Protein AF-A0A959ZVV2-F1 (afdb_monomer)

Structure (mmCIF, N/CA/C/O backbone):
data_AF-A0A959ZVV2-F1
#
_entry.id   AF-A0A959ZVV2-F1
#
loop_
_atom_site.group_PDB
_atom_site.id
_atom_site.type_symbol
_atom_site.label_atom_id
_atom_site.label_alt_id
_atom_site.label_comp_id
_atom_site.label_asym_id
_atom_site.label_entity_id
_atom_site.label_seq_id
_atom_site.pdbx_PDB_ins_code
_atom_site.Cartn_x
_atom_site.Cartn_y
_atom_site.Cartn_z
_atom_site.occupancy
_atom_site.B_iso_or_equiv
_atom_site.auth_seq_id
_atom_site.auth_comp_id
_atom_site.auth_asym_id
_atom_site.auth_atom_id
_atom_site.pdbx_PDB_model_num
ATOM 1 N N . MET A 1 1 ? 3.742 37.911 -46.105 1.00 48.19 1 MET A N 1
ATOM 2 C CA . MET A 1 1 ? 3.063 36.997 -45.165 1.00 48.19 1 MET A CA 1
ATOM 3 C C . MET A 1 1 ? 3.914 35.747 -45.072 1.00 48.19 1 MET A C 1
ATOM 5 O O . MET A 1 1 ? 3.911 34.992 -46.029 1.00 48.19 1 MET A O 1
ATOM 9 N N . SER A 1 2 ? 4.654 35.578 -43.976 1.00 45.56 2 SER A N 1
ATOM 10 C CA . SER A 1 2 ? 5.287 34.308 -43.602 1.00 45.56 2 SER A CA 1
ATOM 11 C C . SER A 1 2 ? 5.287 34.253 -42.078 1.00 45.56 2 SER A C 1
ATOM 13 O O . SER A 1 2 ? 5.957 35.053 -41.433 1.00 45.56 2 SER A O 1
ATOM 15 N N . THR A 1 3 ? 4.436 33.405 -41.511 1.00 54.69 3 THR A N 1
ATOM 16 C CA . THR A 1 3 ? 4.381 33.101 -40.079 1.00 54.69 3 THR A CA 1
ATOM 17 C C . THR A 1 3 ? 5.383 31.986 -39.811 1.00 54.69 3 THR A C 1
ATOM 19 O O . THR A 1 3 ? 5.128 30.842 -40.175 1.00 54.69 3 THR A O 1
ATOM 22 N N . GLU A 1 4 ? 6.538 32.319 -39.239 1.00 57.72 4 GLU A N 1
ATOM 23 C CA . GLU A 1 4 ? 7.471 31.312 -38.729 1.00 57.72 4 GLU A CA 1
ATOM 24 C C . GLU A 1 4 ? 6.890 30.705 -37.443 1.00 57.72 4 GLU A C 1
ATOM 26 O O . GLU A 1 4 ? 6.734 31.388 -36.430 1.00 57.72 4 GLU A O 1
ATOM 31 N N . GLU A 1 5 ? 6.517 29.425 -37.510 1.00 57.97 5 GLU A N 1
ATOM 32 C CA . GLU A 1 5 ? 6.152 28.604 -36.355 1.00 57.97 5 GLU A CA 1
ATOM 33 C C . GLU A 1 5 ? 7.395 28.344 -35.496 1.00 57.97 5 GLU A C 1
ATOM 35 O O . GLU A 1 5 ? 8.365 27.723 -35.932 1.00 57.97 5 GLU A O 1
ATOM 40 N N . THR A 1 6 ? 7.371 28.818 -34.252 1.00 62.91 6 THR A N 1
ATOM 41 C CA . THR A 1 6 ? 8.371 28.481 -33.238 1.00 62.91 6 THR A CA 1
ATOM 42 C C . THR A 1 6 ? 8.250 26.993 -32.878 1.00 62.91 6 THR A C 1
ATOM 44 O O . THR A 1 6 ? 7.145 26.545 -32.562 1.00 62.91 6 THR A O 1
ATOM 47 N N . PRO A 1 7 ? 9.344 26.205 -32.863 1.00 58.25 7 PRO A N 1
ATOM 48 C CA . PRO A 1 7 ? 9.277 24.803 -32.468 1.00 58.25 7 PRO A CA 1
ATOM 49 C C . PRO A 1 7 ? 8.877 24.724 -30.992 1.00 58.25 7 PRO A C 1
ATOM 51 O O . PRO A 1 7 ? 9.546 25.298 -30.131 1.00 58.25 7 PRO A O 1
ATOM 54 N N . GLY A 1 8 ? 7.771 24.041 -30.694 1.00 59.56 8 GLY A N 1
ATOM 55 C CA . GLY A 1 8 ? 7.283 23.873 -29.329 1.00 59.56 8 GLY A CA 1
ATOM 56 C C . GLY A 1 8 ? 8.326 23.167 -28.467 1.00 59.56 8 GLY A C 1
ATOM 57 O O . GLY A 1 8 ? 8.595 21.983 -28.659 1.00 59.56 8 GLY A O 1
ATOM 58 N N . TRP A 1 9 ? 8.908 23.891 -27.510 1.00 59.88 9 TRP A N 1
ATOM 59 C CA . TRP A 1 9 ? 9.738 23.315 -26.458 1.00 59.88 9 TRP A CA 1
ATOM 60 C C . TRP A 1 9 ? 8.868 22.361 -25.633 1.00 59.88 9 TRP A C 1
ATOM 62 O O . TRP A 1 9 ? 8.094 22.785 -24.775 1.00 59.88 9 TRP A O 1
ATOM 72 N N . GLN A 1 10 ? 8.938 21.067 -25.936 1.00 62.84 10 GLN A N 1
ATOM 73 C CA . GLN A 1 10 ? 8.268 20.038 -25.153 1.00 62.84 10 GLN A CA 1
ATOM 74 C C . GLN A 1 10 ? 9.054 19.863 -23.855 1.00 62.84 10 GLN A C 1
ATOM 76 O O . GLN A 1 10 ? 10.244 19.548 -23.875 1.00 62.84 10 GLN A O 1
ATOM 81 N N . SER A 1 11 ? 8.406 20.104 -22.715 1.00 57.16 11 SER A N 1
ATOM 82 C CA . SER A 1 11 ? 8.969 19.771 -21.409 1.00 57.16 11 SER A CA 1
ATOM 83 C C . SER A 1 11 ? 9.282 18.279 -21.397 1.00 57.16 11 SER A C 1
ATOM 85 O O . SER A 1 11 ? 8.358 17.469 -21.366 1.00 57.16 11 SER A O 1
ATOM 87 N N . ALA A 1 12 ? 10.566 17.918 -21.455 1.00 55.97 12 ALA A N 1
ATOM 88 C CA . ALA A 1 12 ? 10.992 16.536 -21.292 1.00 55.97 12 ALA A CA 1
ATOM 89 C C . ALA A 1 12 ? 10.379 15.994 -19.994 1.00 55.97 12 ALA A C 1
ATOM 91 O O . ALA A 1 12 ? 10.468 16.657 -18.951 1.00 55.97 12 ALA A O 1
ATOM 92 N N . GLU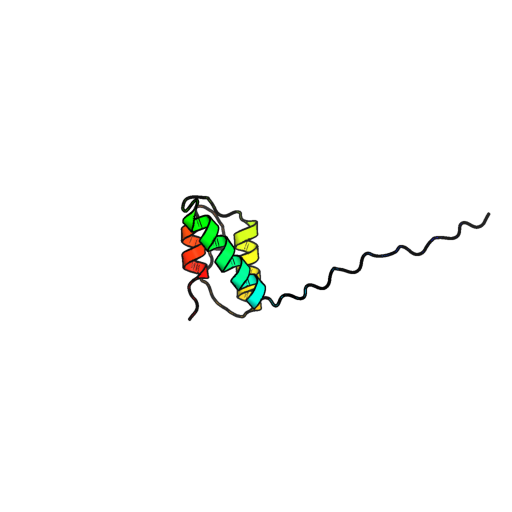 A 1 13 ? 9.726 14.830 -20.065 1.00 58.66 13 GLU A N 1
ATOM 93 C CA . GLU A 1 13 ? 9.272 14.120 -18.872 1.00 58.66 13 GLU A CA 1
ATOM 94 C C . GLU A 1 13 ? 10.439 14.070 -17.895 1.00 58.66 13 GLU A C 1
ATOM 96 O O . GLU A 1 13 ? 11.544 13.647 -18.249 1.00 58.66 13 GLU A O 1
ATOM 101 N N . ARG A 1 14 ? 10.224 14.610 -16.688 1.00 55.66 14 ARG A N 1
ATOM 102 C CA . ARG A 1 14 ? 11.272 14.634 -15.672 1.00 55.66 14 ARG A CA 1
ATOM 103 C C . ARG A 1 14 ? 1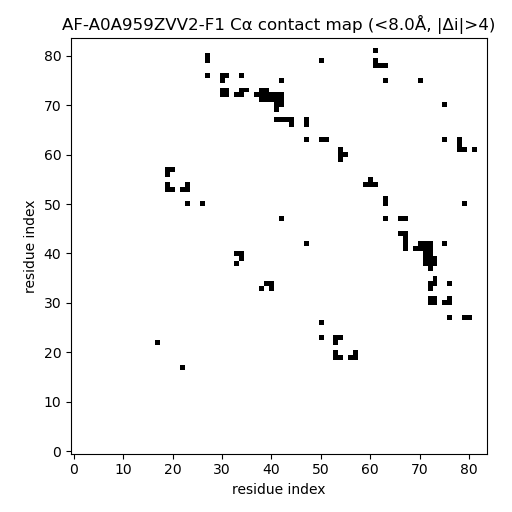1.761 13.198 -15.513 1.00 55.66 14 ARG A C 1
ATOM 105 O O . ARG A 1 14 ? 10.926 12.342 -15.218 1.00 55.66 14 ARG A O 1
ATOM 112 N N . PRO A 1 15 ? 13.060 12.922 -15.699 1.00 53.91 15 PRO A N 1
ATOM 113 C CA . PRO A 1 15 ? 13.573 11.580 -15.504 1.00 53.91 15 PRO A CA 1
ATOM 114 C C . PRO A 1 15 ? 13.197 11.114 -14.095 1.00 53.91 15 PRO A C 1
ATOM 116 O O . PRO A 1 15 ? 13.589 11.726 -13.098 1.00 53.91 15 PRO A O 1
ATOM 119 N N . ASN A 1 16 ? 12.366 10.073 -14.018 1.00 59.47 16 ASN A N 1
ATOM 120 C CA . ASN A 1 16 ? 12.042 9.429 -12.757 1.00 59.47 16 ASN A CA 1
ATOM 121 C C . ASN A 1 16 ? 13.230 8.536 -12.393 1.00 59.47 16 ASN A C 1
ATOM 123 O O . ASN A 1 16 ? 13.369 7.428 -12.900 1.00 59.47 16 ASN A O 1
ATOM 127 N N . PHE A 1 17 ? 14.143 9.072 -11.585 1.00 61.47 17 PHE A N 1
ATOM 128 C CA . PHE A 1 17 ? 15.370 8.381 -11.184 1.00 61.47 17 PHE A CA 1
ATOM 129 C C . PHE A 1 17 ? 15.160 7.362 -10.053 1.00 61.47 17 PHE A C 1
ATOM 131 O O . PHE A 1 17 ? 16.109 6.668 -9.687 1.00 61.47 17 PHE A O 1
ATOM 138 N N . ASN A 1 18 ? 13.956 7.262 -9.482 1.00 71.88 18 ASN A N 1
ATOM 139 C CA . ASN A 1 18 ? 13.681 6.307 -8.416 1.00 71.88 18 ASN A CA 1
ATOM 140 C C . ASN A 1 18 ? 13.280 4.947 -8.993 1.00 71.88 18 ASN A C 1
ATOM 142 O O . ASN A 1 18 ? 12.418 4.848 -9.864 1.00 71.88 18 ASN A O 1
ATOM 146 N N . SER A 1 19 ? 13.887 3.878 -8.475 1.00 88.81 19 SER A N 1
ATOM 147 C CA . SER A 1 19 ? 13.437 2.519 -8.771 1.00 88.81 19 SER A CA 1
ATOM 148 C C . SER A 1 19 ? 12.081 2.243 -8.100 1.00 88.81 19 SER A C 1
ATOM 150 O O . SER A 1 19 ? 11.813 2.789 -7.024 1.00 88.81 19 SER A O 1
ATOM 152 N N . PRO A 1 20 ? 11.240 1.347 -8.653 1.00 89.56 20 PRO A N 1
ATOM 153 C CA . PRO A 1 20 ? 9.969 0.970 -8.027 1.00 89.56 20 PRO A CA 1
ATOM 154 C C . PRO A 1 20 ? 10.118 0.492 -6.574 1.00 89.56 20 PRO A C 1
ATOM 156 O O . PRO A 1 20 ? 9.293 0.805 -5.719 1.00 89.56 20 PRO A O 1
ATOM 159 N N . ALA A 1 21 ? 11.226 -0.184 -6.255 1.00 89.75 21 ALA A N 1
ATOM 160 C CA . ALA A 1 21 ? 11.557 -0.593 -4.891 1.00 89.75 21 ALA A CA 1
ATOM 161 C C . ALA A 1 21 ? 11.846 0.596 -3.954 1.00 89.75 21 ALA A C 1
ATOM 163 O O . ALA A 1 21 ? 11.456 0.575 -2.784 1.00 89.75 21 ALA A O 1
ATOM 164 N N . ALA A 1 22 ? 12.512 1.646 -4.445 1.00 91.38 22 ALA A N 1
ATOM 165 C CA . ALA A 1 22 ? 12.748 2.864 -3.672 1.00 91.38 22 ALA A CA 1
ATOM 166 C C . ALA A 1 22 ? 11.433 3.606 -3.398 1.00 91.38 22 ALA A C 1
ATOM 168 O O . ALA A 1 22 ? 11.173 4.001 -2.259 1.00 91.38 22 ALA A O 1
ATOM 169 N N . ASP A 1 23 ? 10.571 3.714 -4.408 1.00 91.62 23 ASP A N 1
ATOM 170 C CA . ASP A 1 23 ? 9.253 4.332 -4.270 1.00 91.62 23 ASP A CA 1
ATOM 171 C C . ASP A 1 23 ? 8.343 3.540 -3.317 1.00 91.62 23 ASP A C 1
ATOM 173 O O . ASP A 1 23 ? 7.632 4.141 -2.506 1.00 91.62 23 ASP A O 1
ATOM 177 N N . LEU A 1 24 ? 8.399 2.202 -3.348 1.00 92.00 24 LEU A N 1
ATOM 178 C CA . LEU A 1 24 ? 7.665 1.347 -2.411 1.00 92.00 24 LEU A CA 1
ATOM 179 C C . LEU A 1 24 ? 8.154 1.547 -0.971 1.00 92.00 24 LEU A C 1
ATOM 181 O O . LEU A 1 24 ? 7.346 1.658 -0.048 1.00 92.00 24 LEU A O 1
ATOM 185 N N . ASN A 1 25 ? 9.468 1.663 -0.767 1.00 92.50 25 ASN A N 1
ATOM 186 C CA . ASN A 1 25 ? 10.044 1.974 0.542 1.00 92.50 25 ASN A CA 1
ATOM 187 C C . ASN A 1 25 ? 9.656 3.373 1.036 1.00 92.50 25 ASN A C 1
ATOM 189 O O . ASN A 1 25 ? 9.347 3.551 2.217 1.00 92.50 25 ASN A O 1
ATOM 193 N N . GLN A 1 26 ? 9.619 4.369 0.151 1.00 93.81 26 GLN A N 1
ATOM 194 C CA . GLN A 1 26 ? 9.131 5.699 0.502 1.00 93.81 26 GLN A CA 1
ATOM 195 C C . GLN A 1 26 ? 7.659 5.647 0.926 1.00 93.81 26 GLN A C 1
ATOM 197 O O . GLN A 1 26 ? 7.304 6.216 1.960 1.00 93.81 26 GLN A O 1
ATOM 202 N N . LEU A 1 27 ? 6.825 4.918 0.179 1.00 94.00 27 LEU A N 1
ATOM 203 C CA . LEU A 1 27 ? 5.413 4.731 0.498 1.00 94.00 27 LEU A CA 1
ATOM 204 C C . LEU A 1 27 ? 5.215 4.000 1.834 1.00 94.00 27 LEU A C 1
ATOM 206 O O . LEU A 1 27 ? 4.376 4.417 2.632 1.00 94.00 27 LEU A O 1
ATOM 210 N N . ARG A 1 28 ? 6.017 2.966 2.123 1.00 94.44 28 ARG A N 1
ATOM 211 C CA . ARG A 1 28 ? 6.055 2.287 3.432 1.00 94.44 28 ARG A CA 1
ATOM 212 C C . ARG A 1 28 ? 6.311 3.276 4.566 1.00 94.44 28 ARG A C 1
ATOM 214 O O . ARG A 1 28 ? 5.562 3.307 5.540 1.00 94.44 28 ARG A O 1
ATOM 221 N N . ASN A 1 29 ? 7.343 4.105 4.432 1.00 95.31 29 ASN A N 1
ATOM 222 C CA . ASN A 1 29 ? 7.731 5.071 5.460 1.00 95.31 29 ASN A CA 1
ATOM 223 C C . ASN A 1 29 ? 6.688 6.182 5.650 1.00 95.31 29 ASN A C 1
ATOM 225 O O . ASN A 1 29 ? 6.435 6.617 6.771 1.00 95.31 29 ASN A O 1
ATOM 229 N N . GLU A 1 30 ? 6.079 6.654 4.565 1.00 94.88 30 GLU A N 1
ATOM 230 C CA . GLU A 1 30 ? 4.992 7.632 4.611 1.00 94.88 30 GLU A CA 1
ATOM 231 C C .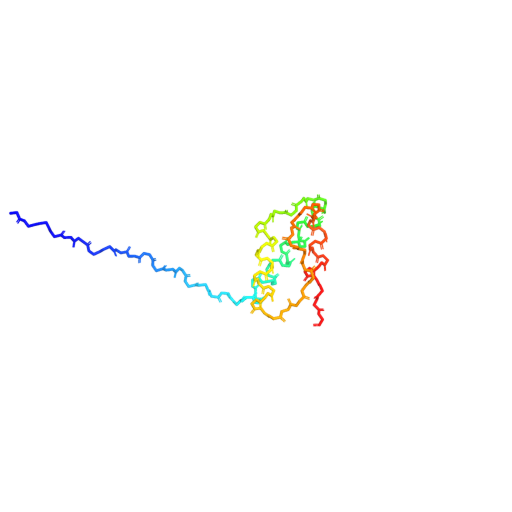 GLU A 1 30 ? 3.742 7.058 5.280 1.00 94.88 30 GLU A C 1
ATOM 233 O O . GLU A 1 30 ? 3.237 7.650 6.231 1.00 94.88 30 GLU A O 1
ATOM 238 N N . THR A 1 31 ? 3.313 5.868 4.857 1.00 95.00 31 THR A N 1
ATOM 239 C CA . THR A 1 31 ? 2.160 5.167 5.433 1.00 95.00 31 THR A CA 1
ATOM 240 C C . THR A 1 31 ? 2.366 4.919 6.924 1.00 95.00 31 THR A C 1
ATOM 242 O O . THR A 1 31 ? 1.463 5.186 7.708 1.00 95.00 31 THR A O 1
ATOM 245 N N . LYS A 1 32 ? 3.570 4.498 7.339 1.00 95.69 32 LYS A N 1
ATOM 246 C CA . LYS A 1 32 ? 3.917 4.324 8.755 1.00 95.69 32 LYS A CA 1
ATOM 247 C C . LYS A 1 32 ? 3.802 5.631 9.544 1.00 95.69 32 LYS A C 1
ATOM 249 O O . LYS A 1 32 ? 3.153 5.648 10.580 1.00 95.69 32 LYS A O 1
ATOM 254 N N . ARG A 1 33 ? 4.366 6.737 9.040 1.00 96.62 33 ARG A N 1
ATOM 255 C CA . ARG A 1 33 ? 4.258 8.050 9.707 1.00 96.62 33 ARG A CA 1
ATOM 256 C C . ARG A 1 33 ? 2.806 8.500 9.870 1.00 96.62 33 ARG A C 1
ATOM 258 O O . ARG A 1 33 ? 2.459 9.049 10.910 1.00 96.62 33 ARG A O 1
ATOM 265 N N . ILE A 1 34 ? 1.969 8.279 8.855 1.00 95.00 34 ILE A N 1
ATOM 266 C CA . ILE A 1 34 ? 0.543 8.618 8.924 1.00 95.00 34 ILE A CA 1
ATOM 267 C C . ILE A 1 34 ? -0.173 7.690 9.905 1.00 95.00 34 ILE A C 1
ATOM 269 O O . ILE A 1 34 ? -0.952 8.177 10.711 1.00 95.00 34 ILE A O 1
ATOM 273 N N . ALA A 1 35 ? 0.116 6.388 9.889 1.00 95.81 35 ALA A N 1
ATOM 274 C CA . ALA A 1 35 ? -0.462 5.432 10.826 1.00 95.81 35 ALA A CA 1
ATOM 275 C C . ALA A 1 35 ? -0.107 5.755 12.288 1.00 95.81 35 ALA A C 1
ATOM 277 O O . ALA A 1 35 ? -0.967 5.645 13.155 1.00 95.81 35 ALA A O 1
ATOM 278 N N . ASP A 1 36 ? 1.122 6.207 12.555 1.00 95.50 36 ASP A N 1
ATOM 279 C CA . ASP A 1 36 ? 1.559 6.616 13.895 1.00 95.50 36 ASP A CA 1
ATOM 280 C C . ASP A 1 36 ? 0.838 7.896 14.368 1.00 95.50 36 ASP A C 1
ATOM 282 O O . ASP A 1 36 ? 0.504 8.027 15.545 1.00 95.50 36 ASP A O 1
ATOM 286 N N . ALA A 1 37 ? 0.582 8.846 13.460 1.00 96.38 37 ALA A N 1
ATOM 287 C CA . ALA A 1 37 ? -0.073 10.117 13.783 1.00 96.38 37 ALA A CA 1
ATOM 288 C C . ALA A 1 37 ? -1.612 10.036 13.794 1.00 9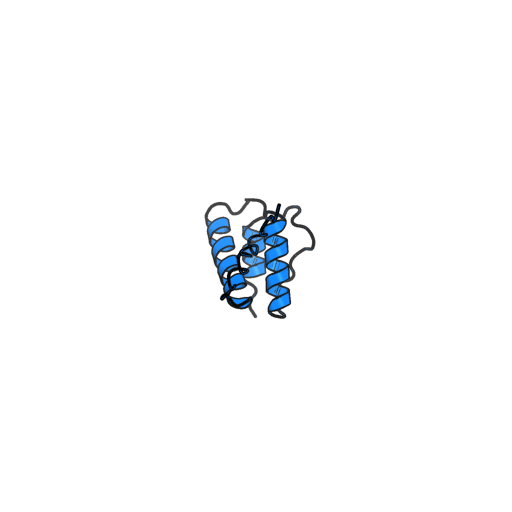6.38 37 ALA A C 1
ATOM 290 O O . ALA A 1 37 ? -2.270 10.732 14.567 1.00 96.38 37 ALA A O 1
ATOM 291 N N . ALA A 1 38 ? -2.187 9.224 12.910 1.00 94.62 38 ALA A N 1
ATOM 292 C CA . ALA A 1 38 ? -3.615 9.120 12.635 1.00 94.62 38 ALA A CA 1
ATOM 293 C C . ALA A 1 38 ? -3.962 7.700 12.129 1.00 94.62 38 ALA A C 1
ATOM 295 O O . ALA A 1 38 ? -4.260 7.513 10.946 1.00 94.62 38 ALA A O 1
ATOM 296 N N . PRO A 1 39 ? -3.956 6.680 13.008 1.00 90.88 39 PRO A N 1
ATOM 297 C CA . PRO A 1 39 ? -4.098 5.275 12.607 1.00 90.88 39 PRO A CA 1
ATOM 298 C C . PRO A 1 39 ? -5.416 4.989 11.880 1.00 90.88 39 PRO A C 1
ATOM 300 O O . PRO A 1 39 ? -5.423 4.340 10.838 1.00 90.88 39 PRO A O 1
ATOM 303 N N . GLY A 1 40 ? -6.521 5.551 12.382 1.00 94.31 40 GLY A N 1
ATOM 304 C CA . GLY A 1 40 ? -7.859 5.394 11.802 1.00 94.31 40 GLY A CA 1
ATOM 305 C C . GLY A 1 40 ? -8.139 6.267 10.577 1.00 94.31 40 GLY A C 1
ATOM 306 O O . GLY A 1 40 ? -9.272 6.282 10.101 1.00 94.31 40 GLY A O 1
ATOM 307 N N . GLN A 1 41 ? -7.153 7.018 10.069 1.00 95.50 41 GLN A N 1
ATOM 308 C CA . GLN A 1 41 ? -7.336 7.809 8.856 1.00 95.50 41 GLN A CA 1
ATOM 309 C C . GLN A 1 41 ? -7.622 6.860 7.678 1.00 95.50 41 GLN A C 1
ATOM 311 O O . GLN A 1 41 ? -6.839 5.933 7.448 1.00 95.50 41 GLN A O 1
ATOM 316 N N . PRO A 1 42 ? -8.701 7.073 6.904 1.00 95.81 42 PRO A N 1
ATOM 317 C CA . PRO A 1 42 ? -8.970 6.269 5.721 1.00 95.81 42 PRO A CA 1
ATOM 318 C C . PRO A 1 42 ? -7.901 6.498 4.650 1.00 95.81 42 PRO A C 1
ATOM 320 O O . PRO A 1 42 ? -7.467 7.630 4.400 1.00 95.81 42 PRO A O 1
ATOM 323 N N . VAL A 1 43 ? -7.493 5.413 3.998 1.00 95.25 43 VAL A N 1
ATOM 324 C CA . VAL A 1 43 ? -6.558 5.446 2.874 1.00 95.25 43 VAL A CA 1
ATOM 325 C C . VAL A 1 43 ? -7.263 6.013 1.650 1.00 95.25 43 VAL A C 1
ATOM 327 O O . VAL A 1 43 ? -8.364 5.604 1.288 1.00 95.25 43 VAL A O 1
ATOM 330 N N . HIS A 1 44 ? -6.601 6.940 0.962 1.00 93.81 44 HIS A N 1
ATOM 331 C CA . HIS A 1 44 ? -7.118 7.450 -0.300 1.00 93.81 44 HIS A CA 1
ATOM 332 C C . HIS A 1 44 ? -6.963 6.393 -1.414 1.00 93.81 44 HIS A C 1
ATOM 334 O O . HIS A 1 44 ? -5.887 5.798 -1.522 1.00 93.81 44 HIS A O 1
ATOM 340 N N . PRO A 1 45 ? -7.951 6.197 -2.311 1.00 92.88 45 PRO A N 1
ATOM 341 C CA . PRO A 1 45 ? -7.866 5.203 -3.388 1.00 92.88 45 PRO A CA 1
ATOM 342 C C . PRO A 1 45 ? -6.598 5.309 -4.248 1.00 92.88 45 PRO A C 1
ATOM 344 O O . PRO A 1 45 ? -6.011 4.294 -4.614 1.00 92.88 45 PRO A O 1
ATOM 347 N N . SER A 1 46 ? -6.114 6.528 -4.513 1.00 93.00 46 SER A N 1
ATOM 348 C CA . SER A 1 46 ? -4.862 6.746 -5.261 1.00 93.00 46 SER A CA 1
ATOM 349 C C . SER A 1 46 ? -3.619 6.199 -4.550 1.00 93.00 46 SER A C 1
ATOM 351 O O . SER A 1 46 ? -2.676 5.781 -5.215 1.00 93.00 46 SER A O 1
ATOM 353 N N . VAL A 1 47 ? -3.603 6.188 -3.214 1.00 93.62 47 VAL A N 1
ATOM 354 C CA . VAL A 1 47 ? -2.489 5.646 -2.418 1.00 93.62 47 VAL A CA 1
ATOM 355 C C . VAL A 1 47 ? -2.474 4.124 -2.518 1.00 93.62 47 VAL A C 1
ATOM 357 O O . VAL A 1 47 ? -1.422 3.542 -2.771 1.00 93.62 47 VAL A O 1
ATOM 360 N N . LEU A 1 48 ? -3.645 3.487 -2.417 1.00 94.62 48 LEU A N 1
ATOM 361 C CA . LEU A 1 48 ? -3.790 2.046 -2.628 1.00 94.62 48 LEU A CA 1
ATOM 362 C C . LEU A 1 48 ? -3.414 1.642 -4.063 1.00 94.62 48 LEU A C 1
ATOM 364 O O . LEU A 1 48 ? -2.671 0.683 -4.256 1.00 94.62 48 LEU A O 1
ATOM 368 N N . ALA A 1 49 ? -3.868 2.392 -5.070 1.00 94.31 49 ALA A N 1
ATOM 369 C CA . ALA A 1 49 ? -3.506 2.143 -6.466 1.00 94.31 49 ALA A CA 1
ATOM 370 C C . ALA A 1 49 ? -1.989 2.249 -6.686 1.00 94.31 49 ALA A C 1
ATOM 372 O O . ALA A 1 49 ? -1.392 1.376 -7.312 1.00 94.31 49 ALA A O 1
ATOM 373 N N . ARG A 1 50 ? -1.345 3.271 -6.107 1.00 93.56 50 ARG A N 1
ATOM 374 C CA . ARG A 1 50 ? 0.113 3.425 -6.152 1.00 93.56 50 ARG A CA 1
ATOM 375 C C . ARG A 1 50 ? 0.830 2.264 -5.460 1.00 93.56 50 ARG A C 1
ATOM 377 O O . ARG A 1 50 ? 1.791 1.749 -6.017 1.00 93.56 50 ARG A O 1
ATOM 384 N N . ALA A 1 51 ? 0.362 1.835 -4.287 1.00 93.44 51 ALA A N 1
ATOM 385 C CA . ALA A 1 51 ? 0.917 0.679 -3.584 1.00 93.44 51 ALA A CA 1
ATOM 386 C C . ALA A 1 51 ? 0.882 -0.584 -4.454 1.00 93.44 51 ALA A C 1
ATOM 388 O O . ALA A 1 51 ? 1.882 -1.290 -4.536 1.00 93.44 51 ALA A O 1
ATOM 389 N N . ARG A 1 52 ? -0.241 -0.829 -5.144 1.00 93.38 52 ARG A N 1
ATOM 390 C CA . ARG A 1 52 ? -0.411 -1.975 -6.048 1.00 93.38 52 ARG A CA 1
ATOM 391 C C . ARG A 1 52 ? 0.541 -1.919 -7.238 1.00 93.38 52 ARG A C 1
ATOM 393 O O . ARG A 1 52 ? 1.245 -2.890 -7.473 1.00 93.38 52 ARG A O 1
ATOM 400 N N . LEU A 1 53 ? 0.606 -0.778 -7.926 1.00 93.31 53 LEU A N 1
ATOM 401 C CA . LEU A 1 53 ? 1.505 -0.593 -9.070 1.00 93.31 53 LEU A CA 1
ATOM 402 C C . LEU A 1 53 ? 2.972 -0.806 -8.682 1.00 93.31 53 LEU A C 1
ATOM 404 O O . LEU A 1 53 ? 3.719 -1.453 -9.407 1.00 93.31 53 LEU A O 1
ATOM 408 N N . LEU A 1 54 ? 3.382 -0.275 -7.528 1.00 92.31 54 LEU A N 1
ATOM 409 C CA . LEU A 1 54 ? 4.751 -0.428 -7.044 1.00 92.31 54 LEU A CA 1
ATOM 410 C C . LEU A 1 54 ? 5.058 -1.866 -6.626 1.00 92.31 54 LEU A C 1
ATOM 412 O O . LEU A 1 54 ? 6.157 -2.330 -6.899 1.00 92.31 54 LEU A O 1
ATOM 416 N N . ALA A 1 55 ? 4.108 -2.559 -5.993 1.00 91.56 55 ALA A N 1
ATOM 417 C CA . ALA A 1 55 ? 4.246 -3.959 -5.600 1.00 91.56 55 ALA A CA 1
ATOM 418 C C . ALA A 1 55 ? 4.353 -4.890 -6.819 1.00 91.56 55 ALA A C 1
ATOM 420 O O . ALA A 1 55 ? 5.243 -5.733 -6.870 1.00 91.56 55 ALA A O 1
ATOM 421 N N . GLU A 1 56 ? 3.511 -4.678 -7.834 1.00 91.94 56 GLU A N 1
ATOM 422 C CA . GLU A 1 56 ? 3.555 -5.406 -9.107 1.00 91.94 56 GLU A CA 1
ATOM 423 C C . GLU A 1 56 ? 4.877 -5.166 -9.848 1.00 91.94 56 GLU A C 1
ATOM 425 O O . GLU A 1 56 ? 5.514 -6.112 -10.301 1.00 91.94 56 GLU A O 1
ATOM 430 N N . ALA A 1 57 ? 5.350 -3.917 -9.889 1.00 91.06 57 ALA A N 1
ATOM 431 C CA . ALA A 1 57 ? 6.612 -3.556 -10.534 1.00 91.06 57 ALA A CA 1
ATOM 432 C C . ALA A 1 57 ? 7.863 -4.154 -9.861 1.00 91.06 57 ALA A C 1
ATOM 434 O O . ALA A 1 57 ? 8.934 -4.151 -10.468 1.00 91.06 57 ALA A O 1
ATOM 435 N N . VAL A 1 58 ? 7.753 -4.637 -8.619 1.00 90.00 58 VAL A N 1
ATOM 436 C CA . VAL A 1 58 ? 8.830 -5.356 -7.915 1.00 90.00 58 VAL A CA 1
ATOM 437 C C . VAL A 1 58 ? 8.525 -6.846 -7.729 1.00 90.00 58 VAL A C 1
ATOM 439 O O . VAL A 1 58 ? 9.211 -7.499 -6.947 1.00 90.00 58 VAL A O 1
ATOM 442 N N . GLU A 1 59 ? 7.506 -7.367 -8.423 1.00 88.56 59 GLU A N 1
ATOM 443 C CA . GLU A 1 59 ? 7.064 -8.769 -8.361 1.00 88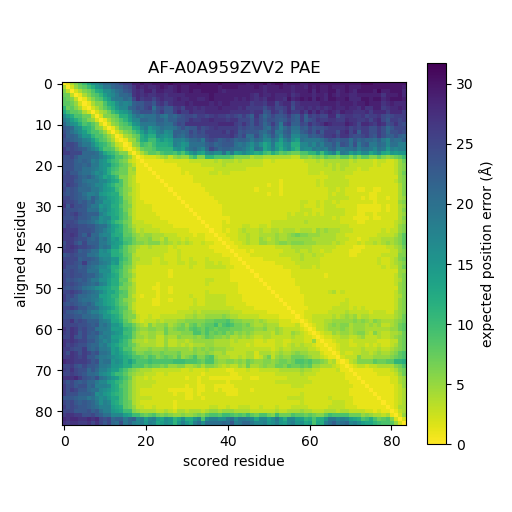.56 59 GLU A CA 1
ATOM 444 C C . GLU A 1 59 ? 6.759 -9.251 -6.927 1.00 88.56 59 GLU A C 1
ATOM 446 O O . GLU A 1 59 ? 6.999 -10.405 -6.572 1.00 88.56 59 GLU A O 1
ATOM 451 N N . HIS A 1 60 ? 6.229 -8.361 -6.078 1.00 85.00 60 HIS A N 1
ATOM 452 C CA . HIS A 1 60 ? 5.980 -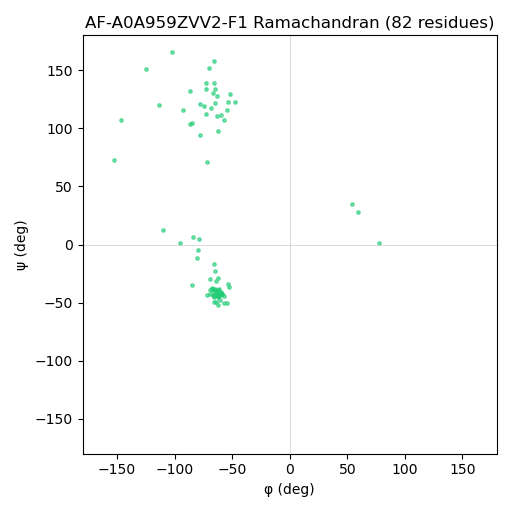8.642 -4.662 1.00 85.00 60 HIS A CA 1
ATOM 453 C C . HIS A 1 60 ? 4.485 -8.666 -4.336 1.00 85.00 60 HIS A C 1
ATOM 455 O O . HIS A 1 60 ? 3.778 -7.665 -4.470 1.00 85.00 60 HIS A O 1
ATOM 461 N N . GLU A 1 61 ? 3.992 -9.803 -3.848 1.00 84.94 61 GLU A N 1
ATOM 462 C CA . GLU A 1 61 ? 2.590 -9.961 -3.455 1.00 84.94 61 GLU A CA 1
ATOM 463 C C . GLU A 1 61 ? 2.352 -9.468 -2.020 1.00 84.94 61 GLU A C 1
ATOM 465 O O . GLU A 1 61 ? 2.681 -10.134 -1.041 1.00 84.94 61 GLU A O 1
ATOM 470 N N . LEU A 1 62 ? 1.733 -8.290 -1.892 1.00 83.94 62 LEU A N 1
ATOM 471 C CA . LEU A 1 62 ? 1.409 -7.660 -0.600 1.00 83.94 62 LEU A CA 1
ATOM 472 C C . LEU A 1 62 ? -0.017 -7.941 -0.097 1.00 83.94 62 LEU A C 1
ATOM 474 O O . LEU A 1 62 ? -0.424 -7.386 0.922 1.00 83.94 62 LEU A O 1
ATOM 478 N N . GLY A 1 63 ? -0.812 -8.732 -0.829 1.00 86.56 63 GLY A N 1
ATOM 479 C CA . GLY A 1 63 ? -2.210 -9.013 -0.469 1.00 86.56 63 GLY A CA 1
ATOM 480 C C . GLY A 1 63 ? -3.095 -7.761 -0.389 1.00 86.56 63 GLY A C 1
ATOM 481 O O . GLY A 1 63 ? -4.044 -7.722 0.392 1.00 86.56 63 GLY A O 1
ATOM 482 N N . LEU A 1 64 ? -2.764 -6.713 -1.155 1.00 90.25 64 LEU A N 1
ATOM 483 C CA . LEU A 1 64 ? -3.496 -5.447 -1.133 1.00 90.25 64 LEU A CA 1
ATOM 484 C C . LEU A 1 64 ? -4.929 -5.647 -1.655 1.00 90.25 64 LEU A C 1
ATOM 486 O O . LEU A 1 64 ? -5.105 -6.259 -2.712 1.00 90.25 64 LEU A O 1
ATOM 490 N N . PRO A 1 65 ? -5.953 -5.109 -0.968 1.00 90.31 65 PRO A N 1
ATOM 491 C CA . PRO A 1 65 ? -7.332 -5.233 -1.417 1.00 90.31 65 PRO A CA 1
ATOM 492 C C . PRO A 1 65 ? -7.560 -4.488 -2.738 1.00 90.31 65 PRO A C 1
ATOM 494 O O . PRO A 1 65 ? -6.852 -3.539 -3.083 1.00 90.31 65 PRO A O 1
ATOM 497 N N . GLU A 1 66 ? -8.597 -4.886 -3.476 1.00 87.50 66 GLU A N 1
ATOM 498 C CA . GLU A 1 66 ? -8.945 -4.225 -4.738 1.00 87.50 66 GLU A CA 1
ATOM 499 C C . GLU A 1 66 ? -9.492 -2.807 -4.540 1.00 87.50 66 GLU A C 1
ATOM 501 O O . GLU A 1 66 ? -9.317 -1.951 -5.410 1.00 87.50 66 GLU A O 1
ATOM 506 N N . ARG A 1 67 ? -10.149 -2.564 -3.400 1.00 88.62 67 ARG A N 1
ATOM 507 C CA . ARG A 1 67 ? -10.786 -1.295 -3.035 1.00 88.62 67 ARG A CA 1
ATOM 508 C C . ARG A 1 67 ? -10.261 -0.801 -1.694 1.00 88.62 67 ARG A C 1
ATOM 510 O O . ARG A 1 67 ? -9.905 -1.597 -0.832 1.00 88.62 67 ARG A O 1
ATOM 517 N N . ALA A 1 68 ? -10.258 0.517 -1.517 1.00 87.00 68 ALA A N 1
ATOM 518 C CA . ALA A 1 68 ? -9.855 1.165 -0.268 1.00 87.00 68 ALA A CA 1
ATOM 519 C C . ALA A 1 68 ? -10.996 1.239 0.768 1.00 87.00 68 ALA A C 1
ATOM 521 O O . ALA A 1 68 ? -10.840 1.882 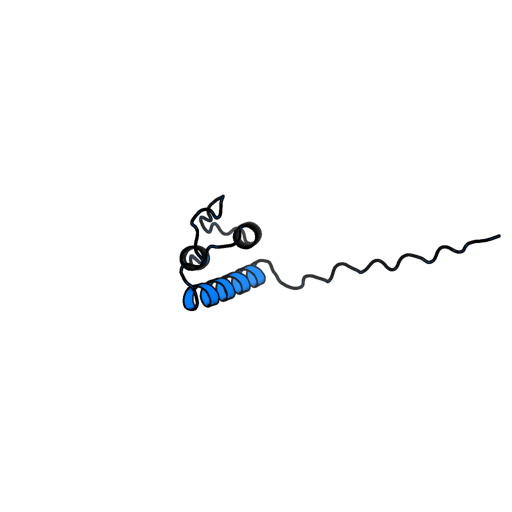1.802 1.00 87.00 68 ALA A O 1
ATOM 522 N N . ASP A 1 69 ? -12.146 0.616 0.493 1.00 86.31 69 ASP A N 1
ATOM 523 C CA . ASP A 1 69 ? -13.348 0.733 1.318 1.00 86.31 69 ASP A CA 1
ATOM 524 C C . ASP A 1 69 ? -13.100 0.173 2.725 1.00 86.31 69 ASP A C 1
ATOM 526 O O . ASP A 1 69 ? -12.916 -1.028 2.913 1.00 86.31 69 ASP A O 1
ATOM 530 N N . GLY A 1 70 ? -13.075 1.067 3.716 1.00 88.25 70 GLY A N 1
ATOM 531 C CA . GLY A 1 70 ? -12.797 0.725 5.112 1.00 88.25 70 GLY A CA 1
ATOM 532 C C . GLY A 1 70 ? -11.321 0.475 5.439 1.00 88.25 70 GLY A C 1
ATOM 533 O O . GLY A 1 70 ? -11.018 0.205 6.595 1.00 88.25 70 GLY A O 1
ATOM 534 N N . LEU A 1 71 ? -10.407 0.599 4.469 1.00 94.25 71 LEU A N 1
ATOM 535 C CA . LEU A 1 71 ? -8.971 0.450 4.700 1.00 94.25 71 LEU A CA 1
ATOM 536 C C . LEU A 1 71 ? -8.409 1.724 5.337 1.00 94.25 71 LEU A C 1
ATOM 538 O O . LEU A 1 71 ? -8.474 2.806 4.745 1.00 94.25 71 LEU A O 1
ATOM 542 N N . CYS A 1 72 ? -7.816 1.601 6.521 1.00 96.12 72 CYS A N 1
ATOM 543 C CA . CYS A 1 72 ? -7.133 2.713 7.176 1.00 96.12 72 CYS A CA 1
ATOM 544 C C . CYS A 1 72 ? -5.607 2.625 7.033 1.00 96.12 72 CYS A C 1
ATOM 546 O O . CYS A 1 72 ? -5.048 1.605 6.618 1.00 96.12 72 CYS A O 1
ATOM 548 N N . TYR A 1 73 ? -4.910 3.727 7.324 1.00 95.06 73 TYR A N 1
ATOM 549 C CA . TYR A 1 73 ? -3.456 3.795 7.166 1.00 95.06 73 TYR A CA 1
ATOM 550 C C . TYR A 1 73 ? -2.722 2.798 8.070 1.00 95.06 73 TYR A C 1
ATOM 552 O O . TYR A 1 73 ? -1.666 2.313 7.665 1.00 95.06 73 TYR A O 1
ATOM 560 N N . SER A 1 74 ? -3.267 2.431 9.238 1.00 94.81 74 SER A N 1
ATOM 561 C CA . SER A 1 74 ? -2.681 1.359 10.055 1.00 94.81 74 SER A CA 1
ATOM 562 C C . SER A 1 74 ? -2.759 -0.011 9.380 1.00 94.81 74 SER A C 1
ATOM 564 O O . SER A 1 74 ? -1.766 -0.737 9.391 1.00 94.81 74 SER A O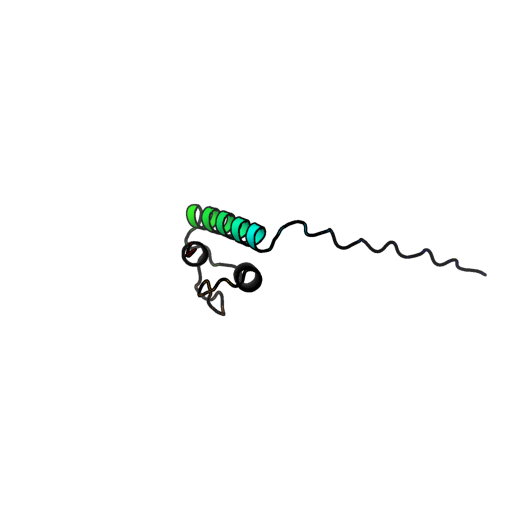 1
ATOM 566 N N . ASP A 1 75 ? -3.876 -0.346 8.729 1.00 94.38 75 ASP A N 1
ATOM 567 C CA . ASP A 1 75 ? -4.011 -1.612 7.995 1.00 94.38 75 ASP A CA 1
ATOM 568 C C . ASP A 1 75 ? -3.054 -1.650 6.803 1.00 94.38 75 ASP A C 1
ATOM 570 O O . ASP A 1 75 ? -2.325 -2.623 6.598 1.00 94.38 75 ASP A O 1
ATOM 574 N N . LEU A 1 76 ? -3.000 -0.551 6.041 1.00 94.25 76 LEU A N 1
ATOM 575 C CA . LEU A 1 76 ? -2.084 -0.433 4.914 1.00 94.25 76 LEU A CA 1
ATOM 576 C C . LEU A 1 76 ? -0.622 -0.509 5.370 1.00 94.25 76 LEU A C 1
ATOM 578 O O . LEU A 1 76 ? 0.179 -1.150 4.697 1.00 94.25 76 LEU A O 1
ATOM 582 N N . ALA A 1 77 ? -0.260 0.089 6.509 1.00 94.50 77 ALA A N 1
ATOM 583 C CA . ALA A 1 77 ? 1.094 -0.006 7.053 1.00 94.50 77 ALA A CA 1
ATOM 584 C C . ALA A 1 77 ? 1.466 -1.457 7.385 1.00 94.50 77 ALA A C 1
ATOM 586 O O . ALA A 1 77 ? 2.579 -1.881 7.071 1.00 94.50 77 ALA A O 1
ATOM 587 N N . VAL A 1 78 ? 0.537 -2.230 7.961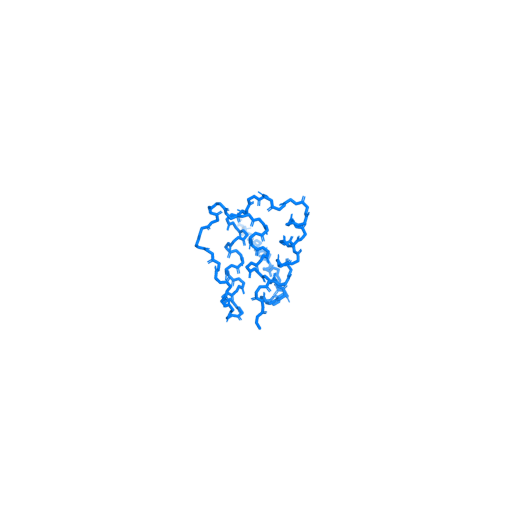 1.00 93.75 78 VAL A N 1
ATOM 588 C CA . VAL A 1 78 ? 0.734 -3.660 8.227 1.00 93.75 78 VAL A CA 1
ATOM 589 C C . VAL A 1 78 ? 0.948 -4.418 6.922 1.00 93.75 78 VAL A C 1
ATOM 591 O O . VAL A 1 78 ? 1.966 -5.097 6.800 1.00 93.75 78 VAL A O 1
ATOM 594 N N . LEU A 1 79 ? 0.062 -4.260 5.934 1.00 92.56 79 LEU A N 1
ATOM 595 C CA . LEU A 1 79 ? 0.182 -4.922 4.628 1.00 92.56 79 LEU A CA 1
ATOM 596 C C . LEU A 1 79 ? 1.511 -4.583 3.951 1.00 92.56 79 LEU A C 1
ATOM 598 O O . LEU A 1 79 ? 2.276 -5.471 3.589 1.00 92.56 79 LEU A O 1
ATOM 602 N N . LEU A 1 80 ? 1.841 -3.293 3.868 1.00 91.19 80 LEU A N 1
ATOM 603 C CA . LEU A 1 80 ? 3.079 -2.830 3.257 1.00 91.19 80 LEU A CA 1
ATOM 604 C C . LEU A 1 80 ? 4.324 -3.288 4.018 1.00 91.19 80 LEU A C 1
ATOM 606 O O . LEU A 1 80 ? 5.383 -3.326 3.404 1.00 91.19 80 LEU A O 1
ATOM 610 N N . SER A 1 81 ? 4.230 -3.613 5.315 1.00 88.19 81 SER A N 1
ATOM 611 C CA . SER A 1 81 ? 5.349 -4.088 6.141 1.00 88.19 81 SER A CA 1
ATOM 612 C C . SER A 1 81 ? 5.679 -5.573 5.965 1.00 88.19 81 SER A C 1
ATOM 614 O O . SER A 1 81 ? 6.758 -5.992 6.392 1.00 88.19 81 SER A O 1
ATOM 616 N N . GLN A 1 82 ? 4.807 -6.344 5.300 1.00 80.19 82 GLN A N 1
ATOM 617 C CA . GLN A 1 82 ? 5.003 -7.760 4.971 1.00 80.19 82 GLN A CA 1
ATOM 618 C C . GLN A 1 82 ? 6.070 -7.912 3.875 1.00 80.19 82 GLN A C 1
ATOM 620 O O . GLN A 1 82 ? 5.804 -8.192 2.710 1.00 80.19 82 GLN A O 1
ATOM 625 N N . THR A 1 83 ? 7.317 -7.661 4.247 1.00 62.50 83 THR A N 1
ATOM 626 C CA . THR A 1 83 ? 8.507 -8.046 3.483 1.00 62.50 83 THR A CA 1
ATOM 627 C C . THR A 1 83 ? 8.949 -9.402 3.995 1.00 62.50 83 THR A C 1
ATOM 629 O O . THR A 1 83 ? 9.274 -9.523 5.178 1.00 62.50 83 THR A O 1
ATOM 632 N N . LYS A 1 84 ? 8.897 -10.403 3.121 1.00 52.38 84 LYS A N 1
ATOM 633 C CA . LYS A 1 84 ? 9.448 -11.733 3.363 1.00 52.38 84 LYS A CA 1
ATOM 634 C C . LYS A 1 84 ? 10.886 -11.783 2.865 1.00 52.38 84 LYS A C 1
ATOM 636 O O . LYS A 1 84 ? 11.159 -11.095 1.858 1.00 52.38 84 LYS A O 1
#

Mean predicted aligned error: 9.51 Å

pLDDT: mean 83.93, std 15.14, range [45.56, 96.62]

Nearest PDB structures (foldseek):
  4v69-assembly1_AO  TM=3.615E-01  e=7.514E+00  Escherichia coli
  4v78-assembly1_AO  TM=3.265E-01  e=9.578E+00  Escherichia coli K-12

Sequence (84 aa):
MSTEETPGWQSAERPNFNSPAADLNQLRNETKRIADAAPGQPVHPSVLARARLLAEAVEHELGLPERADGLCYSDLAVLLSQTK

Radius of gyration: 18.77 Å; Cα contacts (8 Å, |Δi|>4): 71; chains: 1; bounding box: 29×49×59 Å

Solvent-accessible surface area (backbone atoms only — not comparable to full-atom values): 5133 Å² total; per-residue (Å²): 142,82,86,81,80,75,81,79,83,72,80,72,77,75,82,77,83,69,50,46,64,55,53,42,52,50,49,40,55,50,34,40,54,45,19,75,75,40,36,83,40,70,44,54,59,71,57,55,52,48,52,49,54,27,27,58,70,60,77,45,87,49,81,74,70,98,64,45,83,90,38,22,23,41,57,50,30,54,37,64,60,64,74,129

Foldseek 3Di:
DDDDDDPDPDDPDDPPPDQLVRVLVVLLVVLVVCCVVPVQAQDDQVSLVSNVVSCVSVVHDLVRDPGSVSPGSNNVNVSSPPDD

Secondary structure (DSSP, 8-state):
----PPP----PPP---S-HHHHHHHHHHHHHHHHHH-TTPBPPHHHHHHHHHHHHHTT------SS-TT-BHHHHHHHHH---